Protein AF-A0A4Q3CGM7-F1 (afdb_monomer)

pLDDT: mean 85.66, std 14.84, range [46.78, 97.31]

Structure (mmCIF, N/CA/C/O backbone):
data_AF-A0A4Q3CGM7-F1
#
_entry.id   AF-A0A4Q3CGM7-F1
#
loop_
_atom_site.group_PDB
_atom_site.id
_atom_site.type_symbol
_atom_site.label_atom_id
_atom_site.label_alt_id
_atom_site.label_comp_id
_atom_site.label_asym_id
_atom_site.label_entity_id
_atom_site.label_seq_id
_atom_site.pdbx_PDB_ins_code
_atom_site.Cartn_x
_atom_site.Cartn_y
_atom_site.Cartn_z
_atom_site.occupancy
_atom_site.B_iso_or_equiv
_atom_site.auth_seq_id
_atom_site.auth_comp_id
_atom_site.auth_asym_id
_atom_site.auth_atom_id
_atom_site.pdbx_PDB_model_num
ATOM 1 N N . MET A 1 1 ? 25.885 -42.362 -25.183 1.00 56.56 1 MET A N 1
ATOM 2 C CA . MET A 1 1 ? 24.426 -42.076 -25.111 1.00 56.56 1 MET A CA 1
ATOM 3 C C . MET A 1 1 ? 23.858 -42.119 -23.681 1.00 56.56 1 MET A C 1
ATOM 5 O O . MET A 1 1 ? 22.724 -41.694 -23.483 1.00 56.56 1 MET A O 1
ATOM 9 N N . ASN A 1 2 ? 24.634 -42.558 -22.679 1.00 69.81 2 ASN A N 1
ATOM 10 C CA . ASN A 1 2 ? 24.172 -42.684 -21.291 1.00 69.81 2 ASN A CA 1
ATOM 11 C C . ASN A 1 2 ? 24.288 -41.381 -20.488 1.00 69.81 2 ASN A C 1
ATOM 13 O O . ASN A 1 2 ? 23.433 -41.119 -19.648 1.00 69.81 2 ASN A O 1
ATOM 17 N N . ASP A 1 3 ? 25.262 -40.523 -20.798 1.00 77.94 3 ASP A N 1
ATOM 18 C CA . ASP A 1 3 ? 25.498 -39.307 -20.007 1.00 77.94 3 ASP A CA 1
ATOM 19 C C . ASP A 1 3 ? 24.408 -38.258 -20.230 1.00 77.94 3 ASP A C 1
ATOM 21 O O . ASP A 1 3 ? 23.858 -37.731 -19.272 1.00 77.94 3 ASP A O 1
ATOM 25 N N . ARG A 1 4 ? 23.971 -38.047 -21.480 1.00 85.00 4 ARG A N 1
ATOM 26 C CA . ARG A 1 4 ? 22.856 -37.128 -21.788 1.00 85.00 4 ARG A CA 1
ATOM 27 C C . ARG A 1 4 ? 21.547 -37.542 -21.116 1.00 85.00 4 ARG A C 1
ATOM 29 O O .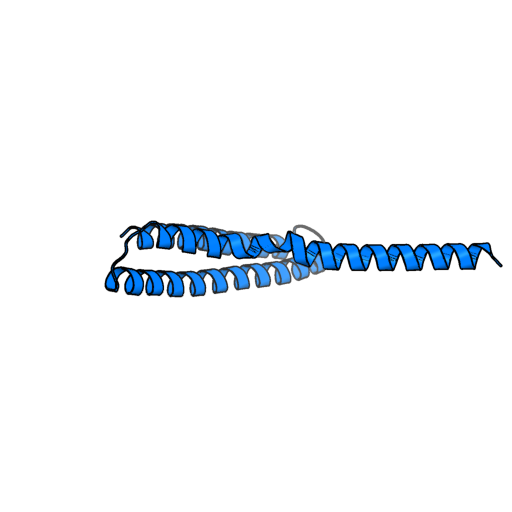 ARG A 1 4 ? 20.841 -36.684 -20.606 1.00 85.00 4 ARG A O 1
ATOM 36 N N . ARG A 1 5 ? 21.239 -38.845 -21.081 1.00 87.69 5 ARG A N 1
ATOM 37 C CA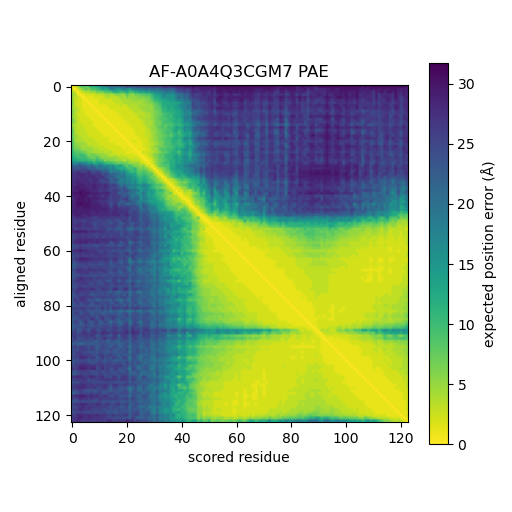 . ARG A 1 5 ? 20.049 -39.373 -20.389 1.00 87.69 5 ARG A CA 1
ATOM 38 C C . ARG A 1 5 ? 20.156 -39.207 -18.873 1.00 87.69 5 ARG A C 1
ATOM 40 O O . ARG A 1 5 ? 19.165 -38.860 -18.244 1.00 87.69 5 ARG A O 1
ATOM 47 N N . ARG A 1 6 ? 21.350 -39.401 -18.300 1.00 86.88 6 ARG A N 1
ATOM 48 C CA . ARG A 1 6 ? 21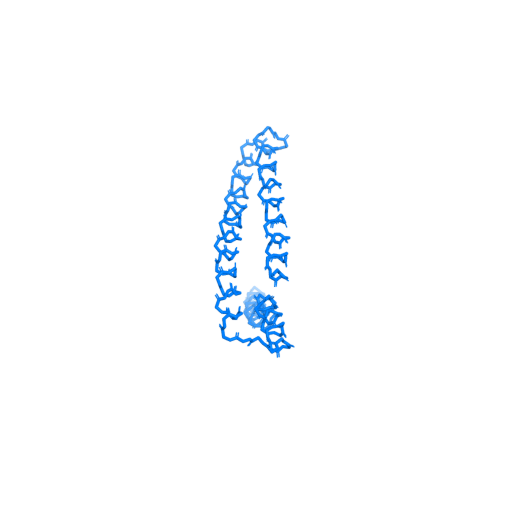.617 -39.161 -16.873 1.00 86.88 6 ARG A CA 1
ATOM 49 C C . ARG A 1 6 ? 21.462 -37.688 -16.505 1.00 86.88 6 ARG A C 1
ATOM 51 O O . ARG A 1 6 ? 20.763 -37.395 -15.545 1.00 86.88 6 ARG A O 1
ATOM 58 N N . TYR A 1 7 ? 22.030 -36.770 -17.287 1.00 92.56 7 TYR A N 1
ATOM 59 C CA . TYR A 1 7 ? 21.863 -35.332 -17.051 1.00 92.56 7 TYR A CA 1
ATOM 60 C C . TYR A 1 7 ? 20.400 -34.892 -17.169 1.00 92.56 7 TYR A C 1
ATOM 62 O O . TYR A 1 7 ? 19.935 -34.121 -16.336 1.00 92.56 7 TYR A O 1
ATOM 70 N N . LEU A 1 8 ? 19.651 -35.432 -18.138 1.00 93.31 8 LEU A N 1
ATOM 71 C CA . LEU A 1 8 ? 18.210 -35.181 -18.269 1.00 93.31 8 LEU A CA 1
ATOM 72 C C . LEU A 1 8 ? 17.421 -35.681 -17.053 1.00 93.31 8 LEU A C 1
ATOM 74 O O . LEU A 1 8 ? 16.578 -34.959 -16.533 1.00 93.31 8 LEU A O 1
ATOM 78 N N . LEU A 1 9 ? 17.723 -36.887 -16.568 1.00 92.94 9 LEU A N 1
ATOM 79 C CA . LEU A 1 9 ? 17.106 -37.445 -15.362 1.00 92.94 9 LEU A CA 1
ATOM 80 C C . LEU A 1 9 ? 17.387 -36.588 -14.125 1.00 92.94 9 LEU A C 1
ATOM 82 O O . LEU A 1 9 ? 16.464 -36.276 -13.379 1.00 92.94 9 LEU A O 1
ATOM 86 N N . ILE A 1 10 ? 18.637 -36.166 -13.935 1.00 93.25 10 ILE A N 1
ATOM 87 C CA . ILE A 1 10 ? 19.025 -35.295 -12.818 1.00 93.25 10 ILE A CA 1
ATOM 88 C C . ILE A 1 10 ? 18.288 -33.953 -12.907 1.00 93.25 10 ILE A C 1
ATOM 90 O O . ILE A 1 10 ? 17.750 -33.492 -11.904 1.00 93.25 10 ILE A O 1
ATOM 94 N N . ALA A 1 11 ? 18.209 -33.355 -14.099 1.00 93.25 11 ALA A N 1
ATOM 95 C CA . ALA A 1 11 ? 17.508 -32.091 -14.308 1.00 93.25 11 ALA A CA 1
ATOM 96 C C . ALA A 1 11 ? 16.009 -32.197 -13.983 1.00 93.25 11 ALA A C 1
ATOM 98 O O . ALA A 1 11 ? 15.466 -31.328 -13.305 1.00 93.25 11 ALA A O 1
ATOM 99 N N . VAL A 1 12 ? 15.351 -33.283 -14.406 1.00 95.69 12 VAL A N 1
ATOM 100 C CA . VAL A 1 12 ? 13.933 -33.529 -14.099 1.00 95.69 12 VAL A CA 1
ATOM 101 C C . VAL A 1 12 ? 13.716 -33.717 -12.598 1.00 95.69 12 VAL A C 1
ATOM 103 O O . VAL A 1 12 ? 12.802 -33.120 -12.036 1.00 95.69 12 VAL A O 1
ATOM 106 N N . ILE A 1 13 ? 14.567 -34.499 -11.930 1.00 95.56 13 ILE A N 1
ATOM 107 C CA . ILE A 1 13 ? 14.461 -34.725 -10.482 1.00 95.56 13 ILE A CA 1
ATOM 108 C C . ILE A 1 13 ? 14.659 -33.414 -9.713 1.00 95.56 13 ILE A C 1
ATOM 110 O O . ILE A 1 13 ? 13.865 -33.102 -8.829 1.00 95.56 13 ILE A O 1
ATOM 114 N N . ALA A 1 14 ? 15.672 -32.623 -10.072 1.00 94.81 14 ALA A N 1
ATOM 115 C CA . ALA A 1 14 ? 15.935 -31.333 -9.440 1.00 94.81 14 ALA A CA 1
ATOM 116 C C . ALA A 1 14 ? 14.771 -30.348 -9.638 1.00 94.81 14 ALA A C 1
ATOM 118 O O . ALA A 1 14 ? 14.370 -29.671 -8.694 1.00 94.81 14 ALA A O 1
ATOM 119 N N . PHE A 1 15 ? 14.188 -30.307 -10.840 1.00 94.94 15 PHE A N 1
ATOM 120 C CA . PHE A 1 15 ? 13.033 -29.462 -11.138 1.00 94.94 15 PHE A CA 1
ATOM 121 C C . PHE A 1 15 ? 11.802 -29.854 -10.312 1.00 94.94 15 PHE A C 1
ATOM 123 O O . PHE A 1 15 ? 11.153 -28.993 -9.721 1.00 94.94 15 PHE A O 1
ATOM 130 N N . LEU A 1 16 ? 11.505 -31.153 -10.219 1.00 96.06 16 LEU A N 1
ATOM 131 C CA . LEU A 1 16 ? 10.391 -31.648 -9.410 1.00 96.06 16 LEU A CA 1
ATOM 132 C C . LEU A 1 16 ? 10.611 -31.382 -7.917 1.00 96.06 16 LEU A C 1
ATOM 134 O O . LEU A 1 16 ? 9.685 -30.946 -7.237 1.00 96.06 16 LEU A O 1
ATOM 138 N N . ALA A 1 17 ? 11.833 -31.574 -7.415 1.00 94.75 17 ALA A N 1
ATOM 139 C CA . ALA A 1 17 ? 12.181 -31.257 -6.033 1.00 94.75 17 ALA A CA 1
ATOM 140 C C . ALA A 1 17 ? 12.004 -29.761 -5.727 1.00 94.75 17 ALA A C 1
ATOM 142 O O . ALA A 1 17 ? 11.440 -29.410 -4.691 1.00 94.75 17 ALA A O 1
ATOM 143 N N . ALA A 1 18 ? 12.414 -28.880 -6.646 1.00 93.25 18 ALA A N 1
ATOM 144 C CA . ALA A 1 18 ? 12.206 -27.441 -6.515 1.00 93.25 18 ALA A CA 1
ATOM 145 C C . ALA A 1 18 ? 10.713 -27.075 -6.517 1.00 93.25 18 ALA A C 1
ATOM 147 O O . ALA A 1 18 ? 10.281 -26.279 -5.686 1.00 93.25 18 ALA A O 1
ATOM 148 N N . LEU A 1 19 ? 9.908 -27.685 -7.394 1.00 95.12 19 LEU A N 1
ATOM 149 C CA . LEU A 1 19 ? 8.467 -27.430 -7.465 1.00 95.12 19 LEU A CA 1
ATOM 150 C C . LEU A 1 19 ? 7.756 -27.836 -6.167 1.00 95.12 19 LEU A C 1
ATOM 152 O O . LEU A 1 19 ? 6.968 -27.063 -5.624 1.00 95.12 19 LEU A O 1
ATOM 156 N N . VAL A 1 20 ? 8.079 -29.020 -5.639 1.00 93.81 20 VAL A N 1
ATOM 157 C CA . VAL A 1 20 ? 7.562 -29.491 -4.346 1.00 93.81 20 VAL A CA 1
ATOM 158 C C . VAL A 1 20 ? 8.021 -28.568 -3.218 1.00 93.81 20 VAL A C 1
ATOM 160 O O . VAL A 1 20 ? 7.199 -28.160 -2.403 1.00 93.81 20 VAL A O 1
ATOM 163 N N . GLY A 1 21 ? 9.297 -28.173 -3.205 1.00 91.81 21 GLY A N 1
ATOM 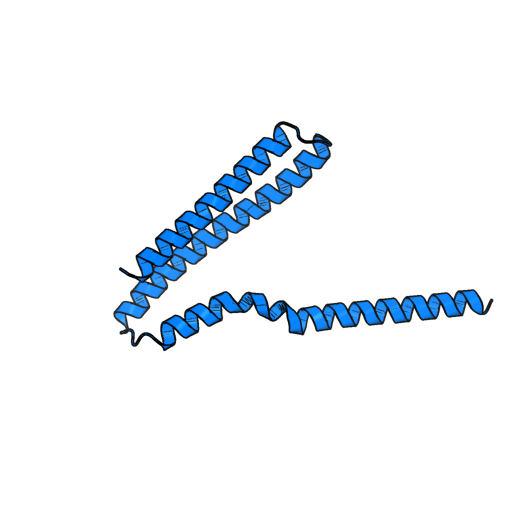164 C CA . GLY A 1 21 ? 9.837 -27.234 -2.223 1.00 91.81 21 GLY A CA 1
ATOM 165 C C . GLY A 1 21 ? 9.118 -25.883 -2.229 1.00 91.81 21 GLY A C 1
ATOM 166 O O . GLY A 1 21 ? 8.804 -25.360 -1.166 1.00 91.81 21 GLY A O 1
ATOM 167 N N . VAL A 1 22 ? 8.779 -25.344 -3.405 1.00 88.88 22 VAL A N 1
ATOM 168 C CA . VAL A 1 22 ? 8.018 -24.090 -3.533 1.00 88.88 22 VAL A CA 1
ATOM 169 C C . VAL A 1 22 ? 6.569 -24.257 -3.079 1.00 88.88 22 VAL A C 1
ATOM 171 O O . VAL A 1 22 ? 6.048 -23.374 -2.401 1.00 88.88 22 VAL A O 1
ATOM 174 N N . LEU A 1 23 ? 5.908 -25.366 -3.419 1.00 87.44 23 LEU A N 1
ATOM 175 C CA . LEU A 1 23 ? 4.523 -25.617 -3.003 1.00 87.44 23 LEU A CA 1
ATOM 176 C C . LEU A 1 23 ? 4.411 -25.797 -1.485 1.00 87.44 23 LEU A C 1
ATOM 178 O O . LEU A 1 23 ? 3.560 -25.168 -0.859 1.00 87.44 23 LEU A O 1
ATOM 182 N N . VAL A 1 24 ? 5.299 -26.596 -0.890 1.00 87.19 24 VAL A N 1
ATOM 183 C CA . VAL A 1 24 ? 5.377 -26.796 0.566 1.00 87.19 24 VAL A CA 1
ATOM 184 C C . VAL A 1 24 ? 5.804 -25.504 1.258 1.00 87.19 24 VAL A C 1
ATOM 186 O O . VAL A 1 24 ? 5.178 -25.093 2.230 1.00 87.19 24 VAL A O 1
ATOM 189 N N . GLY A 1 25 ? 6.817 -24.820 0.726 1.00 80.69 25 GLY A N 1
ATOM 190 C CA . GLY A 1 25 ? 7.284 -23.541 1.246 1.00 80.69 25 GLY A CA 1
ATOM 191 C C . GLY A 1 25 ? 6.181 -22.490 1.237 1.00 80.69 25 GLY A C 1
ATOM 192 O O . GLY A 1 25 ? 5.983 -21.805 2.230 1.00 80.69 25 GLY A O 1
ATOM 193 N N . ARG A 1 26 ? 5.377 -22.415 0.172 1.00 78.00 26 ARG A N 1
ATOM 194 C CA . ARG A 1 26 ? 4.188 -21.561 0.170 1.00 78.00 26 ARG A CA 1
ATOM 195 C C . ARG A 1 26 ? 3.171 -22.021 1.206 1.00 78.00 26 ARG A C 1
ATOM 197 O O . ARG A 1 26 ? 2.784 -21.203 2.024 1.00 78.00 26 ARG A O 1
ATOM 204 N N . ALA A 1 27 ? 2.772 -23.288 1.234 1.00 76.25 27 ALA A N 1
ATOM 205 C CA . ALA A 1 27 ? 1.750 -23.754 2.173 1.00 76.25 27 ALA A CA 1
ATOM 206 C C . ALA A 1 27 ? 2.113 -23.511 3.653 1.00 76.25 27 ALA A C 1
ATOM 208 O O . ALA A 1 27 ? 1.228 -23.195 4.441 1.00 76.25 27 ALA A O 1
ATOM 209 N N . TYR A 1 28 ? 3.396 -23.621 4.018 1.00 72.06 28 TYR A N 1
ATOM 210 C CA . TYR A 1 28 ? 3.848 -23.485 5.406 1.00 72.06 28 TYR A CA 1
ATOM 211 C C . TYR A 1 28 ? 4.395 -22.098 5.771 1.00 72.06 28 TYR A C 1
ATOM 213 O O . TYR A 1 28 ? 4.206 -21.678 6.906 1.00 72.06 28 TYR A O 1
ATOM 221 N N . LEU A 1 29 ? 5.052 -21.373 4.855 1.00 60.47 29 LEU A N 1
ATOM 222 C CA . LEU A 1 29 ? 5.619 -20.047 5.149 1.00 60.47 29 LEU A CA 1
ATOM 223 C C . LEU A 1 29 ? 4.708 -18.878 4.751 1.00 60.47 29 LEU A C 1
ATOM 225 O O . LEU A 1 29 ? 4.913 -17.776 5.241 1.00 60.47 29 LEU A O 1
ATOM 229 N N . SER A 1 30 ? 3.681 -19.070 3.913 1.00 52.25 30 SER A N 1
ATOM 230 C CA . SER A 1 30 ? 2.751 -17.969 3.577 1.00 52.25 30 SER A CA 1
ATOM 231 C C . SER A 1 30 ? 1.679 -17.691 4.642 1.00 52.25 30 SER A C 1
ATOM 233 O O . SER A 1 30 ? 0.787 -16.876 4.417 1.00 52.25 30 SER A O 1
ATOM 235 N N . HIS A 1 31 ? 1.801 -18.296 5.830 1.00 49.53 31 HIS A N 1
ATOM 236 C CA . HIS A 1 31 ? 0.959 -17.995 6.992 1.00 49.53 31 HIS A CA 1
ATOM 237 C C . HIS A 1 31 ? 1.199 -16.586 7.578 1.00 49.53 31 HIS A C 1
ATOM 239 O O . HIS A 1 31 ? 0.499 -16.166 8.488 1.00 49.53 31 HIS A O 1
ATOM 245 N N . GLU A 1 32 ? 2.151 -15.812 7.050 1.00 51.09 32 GLU A N 1
ATOM 246 C CA . GLU A 1 32 ? 2.393 -14.431 7.496 1.00 51.09 32 GLU A CA 1
ATOM 247 C C . GLU A 1 32 ? 1.297 -13.436 7.062 1.00 51.09 32 GLU A C 1
ATOM 249 O O . GLU A 1 32 ? 1.204 -12.348 7.624 1.00 51.09 32 GLU A O 1
ATOM 254 N N . MET A 1 33 ? 0.409 -13.794 6.122 1.00 46.78 33 MET A N 1
ATOM 255 C CA . MET A 1 33 ? -0.699 -12.913 5.707 1.00 46.78 33 MET A CA 1
ATOM 256 C C . MET A 1 33 ? -1.905 -12.917 6.667 1.00 46.78 33 MET A C 1
ATOM 258 O O . MET A 1 33 ? -2.826 -12.125 6.476 1.00 46.78 33 MET A O 1
ATOM 262 N N . THR A 1 34 ? -1.920 -13.769 7.699 1.00 50.56 34 THR A N 1
ATOM 263 C CA . THR A 1 34 ? -2.972 -13.802 8.737 1.00 50.56 34 THR A CA 1
ATOM 264 C C . THR A 1 34 ? -2.597 -13.074 10.027 1.00 50.56 34 THR A C 1
ATOM 266 O O . THR A 1 34 ? -3.471 -12.863 10.863 1.00 50.56 34 THR A O 1
ATOM 269 N N . ALA A 1 35 ? -1.350 -12.615 10.177 1.00 52.31 35 ALA A N 1
ATOM 270 C CA . ALA A 1 35 ? -0.895 -11.936 11.393 1.00 52.31 35 ALA A CA 1
ATOM 271 C C . ALA A 1 35 ? -1.675 -10.637 11.695 1.00 52.31 35 ALA A C 1
ATOM 273 O O . ALA A 1 35 ? -1.877 -10.293 12.856 1.00 52.31 35 ALA A O 1
ATOM 274 N N . GLU A 1 36 ? -2.175 -9.938 10.668 1.00 50.62 36 GLU A N 1
ATOM 275 C CA . GLU A 1 36 ? -3.029 -8.750 10.842 1.00 50.62 36 GLU A CA 1
ATOM 276 C C . GLU A 1 36 ? -4.407 -9.113 11.429 1.00 50.62 36 GLU A C 1
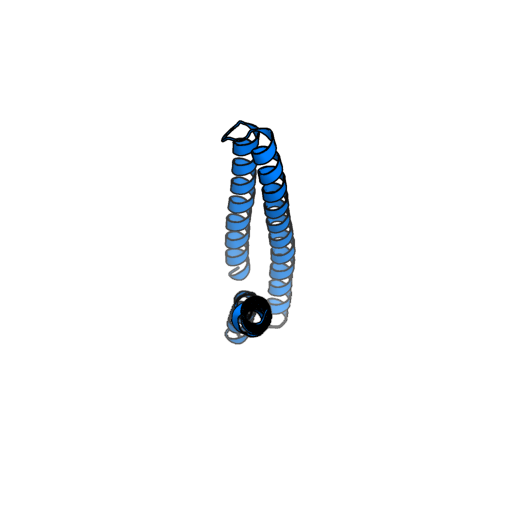ATOM 278 O O . GLU A 1 36 ? -4.919 -8.407 12.295 1.00 50.62 36 GLU A O 1
ATOM 283 N N . ALA A 1 37 ? -4.982 -10.249 11.016 1.00 56.50 37 ALA A N 1
ATOM 284 C CA . ALA A 1 37 ? -6.255 -10.743 11.542 1.00 56.50 37 ALA A CA 1
ATOM 285 C C . ALA A 1 37 ? -6.110 -11.308 12.966 1.00 56.50 37 ALA A C 1
ATOM 287 O O . ALA A 1 37 ? -7.002 -11.141 13.794 1.00 56.50 37 ALA A O 1
ATOM 288 N N . GLU A 1 38 ? -4.976 -11.945 13.263 1.00 53.97 38 GLU A N 1
ATOM 289 C CA . GLU A 1 38 ? -4.694 -12.546 14.570 1.00 53.97 38 GLU A CA 1
ATOM 290 C C . GLU A 1 38 ? -4.377 -11.484 15.638 1.00 53.97 38 GLU A C 1
ATOM 292 O O . GLU A 1 38 ? -4.826 -11.609 16.776 1.00 53.97 38 GLU A O 1
ATOM 297 N N . LEU A 1 39 ? -3.707 -10.383 15.265 1.00 54.38 39 LEU A N 1
ATOM 298 C CA . LEU A 1 39 ? -3.501 -9.233 16.153 1.00 54.38 39 LEU A CA 1
ATOM 299 C C . LEU A 1 39 ? -4.821 -8.507 16.474 1.00 54.38 39 LEU A C 1
ATOM 301 O O . LEU A 1 39 ? -5.032 -8.133 17.626 1.00 54.38 39 LEU A O 1
ATOM 305 N N . HIS A 1 40 ? -5.724 -8.346 15.497 1.00 54.84 40 HIS A N 1
ATOM 306 C CA . HIS A 1 40 ? -7.060 -7.780 15.741 1.00 54.84 40 HIS A CA 1
ATOM 307 C C . HIS A 1 40 ? -7.913 -8.689 16.630 1.00 54.84 40 HIS A C 1
ATOM 309 O O . HIS A 1 40 ? -8.554 -8.201 17.557 1.00 54.84 40 HIS A O 1
ATOM 315 N N . ALA A 1 41 ? -7.888 -10.006 16.407 1.00 60.00 41 ALA A N 1
ATOM 316 C CA . ALA A 1 41 ? -8.605 -10.954 17.255 1.00 60.00 41 ALA A CA 1
ATOM 317 C C . ALA A 1 41 ? -8.080 -10.939 18.702 1.00 60.00 41 ALA A C 1
ATOM 319 O O . ALA A 1 41 ? -8.877 -10.888 19.632 1.00 60.00 41 ALA A O 1
ATOM 320 N N . LEU A 1 42 ? -6.757 -10.895 18.902 1.00 58.00 42 LEU A N 1
ATOM 321 C CA . LEU A 1 42 ? -6.143 -10.790 20.232 1.00 58.00 42 LEU A CA 1
ATOM 322 C C . LEU A 1 42 ? -6.428 -9.456 20.935 1.00 58.00 42 LEU A C 1
ATOM 324 O O . LEU A 1 42 ? -6.573 -9.441 22.156 1.00 58.00 42 LEU A O 1
ATOM 328 N N . LEU A 1 43 ? -6.504 -8.344 20.195 1.00 60.25 43 LEU A N 1
ATOM 329 C CA . LEU A 1 43 ? -6.890 -7.041 20.750 1.00 60.25 43 LEU A CA 1
ATOM 330 C C . LEU A 1 43 ? -8.360 -7.023 21.185 1.00 60.25 43 LEU A C 1
ATOM 332 O O . LEU A 1 43 ? -8.671 -6.461 22.232 1.00 60.25 43 LEU A O 1
ATOM 336 N N . HIS A 1 44 ? -9.245 -7.661 20.418 1.00 56.28 44 HIS A N 1
ATOM 337 C CA . HIS A 1 44 ? -10.662 -7.778 20.758 1.00 56.28 44 HIS A CA 1
ATOM 338 C C . HIS A 1 44 ? -10.928 -8.750 21.913 1.00 56.28 44 HIS A C 1
ATOM 340 O O . HIS A 1 44 ? -11.771 -8.459 22.749 1.00 56.28 44 HIS A O 1
ATOM 346 N N . ASP A 1 45 ? -10.200 -9.865 22.001 1.00 57.16 45 ASP A N 1
ATOM 347 C CA . ASP A 1 45 ? -10.385 -10.872 23.060 1.00 57.16 45 ASP A CA 1
ATOM 348 C C . ASP A 1 45 ? -9.880 -10.382 24.435 1.00 57.16 45 ASP A C 1
ATOM 350 O O . ASP A 1 45 ? -10.350 -10.822 25.480 1.00 57.16 45 ASP A O 1
ATOM 354 N N . GLN A 1 46 ? -8.940 -9.428 24.451 1.00 57.00 46 GLN A N 1
ATOM 355 C CA . GLN A 1 46 ? -8.422 -8.815 25.684 1.00 57.00 46 GLN A CA 1
ATOM 356 C C . GLN A 1 46 ? -9.214 -7.587 26.154 1.00 57.00 46 GLN A C 1
ATOM 358 O O . GLN A 1 46 ? -9.004 -7.119 27.276 1.00 57.00 46 GLN A O 1
ATOM 363 N N . LEU A 1 47 ? -10.108 -7.054 25.322 1.00 62.12 47 LEU A N 1
ATOM 364 C CA . LEU A 1 47 ? -10.995 -5.956 25.682 1.00 62.12 47 LEU A CA 1
ATOM 365 C C . LEU A 1 47 ? -12.394 -6.540 25.904 1.00 62.12 47 LEU A C 1
ATOM 367 O O . LEU A 1 47 ? -13.054 -6.948 24.955 1.00 62.12 47 LEU A O 1
ATOM 371 N N . GLU A 1 48 ? -12.868 -6.571 27.153 1.00 65.44 48 GLU A N 1
ATOM 372 C CA . GLU A 1 48 ? -14.274 -6.881 27.456 1.00 65.44 48 GLU A CA 1
ATOM 373 C C . GLU A 1 48 ? -15.169 -5.754 26.910 1.00 65.44 48 GLU A C 1
ATOM 375 O O . GLU A 1 48 ? -15.538 -4.819 27.619 1.00 65.44 48 GLU A O 1
ATOM 380 N N . LEU A 1 49 ? -15.451 -5.807 25.611 1.00 76.44 49 LEU A N 1
ATOM 381 C CA . LEU A 1 49 ? -16.260 -4.829 24.899 1.00 76.44 49 LEU A CA 1
ATOM 382 C C . LEU A 1 49 ? -17.734 -5.231 24.984 1.00 76.44 49 LEU A C 1
ATOM 384 O O . LEU A 1 49 ? -18.099 -6.384 24.745 1.00 76.44 49 LEU A O 1
ATOM 388 N N . ASP A 1 50 ? -18.604 -4.267 25.265 1.00 82.12 50 ASP A N 1
ATOM 389 C CA . ASP A 1 50 ? -20.045 -4.480 25.170 1.00 82.12 50 ASP A CA 1
ATOM 390 C C . ASP A 1 50 ? -20.505 -4.601 23.697 1.00 82.12 50 ASP A C 1
ATOM 392 O O . ASP A 1 50 ? -19.740 -4.406 22.744 1.00 82.12 50 ASP A O 1
ATOM 396 N N . ALA A 1 51 ? -21.768 -4.980 23.484 1.00 84.69 51 ALA A N 1
ATOM 397 C CA . ALA A 1 51 ? -22.308 -5.189 22.138 1.00 84.69 51 ALA A CA 1
ATOM 398 C C . ALA A 1 51 ? 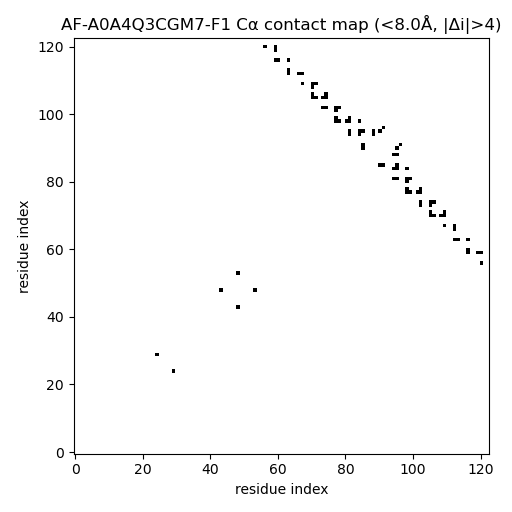-22.345 -3.897 21.294 1.00 84.69 51 ALA A C 1
ATOM 400 O O . ALA A 1 51 ? -22.168 -3.950 20.074 1.00 84.69 51 ALA A O 1
ATOM 401 N N . ASP A 1 52 ? -22.535 -2.738 21.930 1.00 85.69 52 ASP A N 1
ATOM 402 C CA . ASP A 1 52 ? -22.591 -1.447 21.244 1.00 85.69 52 ASP A CA 1
ATOM 403 C C . ASP A 1 52 ? -21.186 -0.989 20.825 1.00 85.69 52 ASP A C 1
ATOM 405 O O . ASP A 1 52 ? -21.003 -0.442 19.732 1.00 85.69 52 ASP A O 1
ATOM 409 N N . GLN A 1 53 ? -20.174 -1.252 21.655 1.00 84.56 53 GLN A N 1
ATOM 410 C CA . GLN A 1 53 ? -18.763 -1.026 21.350 1.00 84.56 53 GLN A CA 1
ATOM 411 C C . GLN A 1 53 ? -18.301 -1.900 20.180 1.00 84.56 53 GLN A C 1
ATOM 413 O O . GLN A 1 53 ? -17.680 -1.383 19.249 1.00 84.56 53 GLN A O 1
ATOM 418 N N . HIS A 1 54 ? -18.676 -3.183 20.159 1.00 86.44 54 HIS A N 1
ATOM 419 C CA . HIS A 1 54 ? -18.401 -4.071 19.026 1.00 86.44 54 HIS A CA 1
ATOM 420 C C . HIS A 1 54 ? -18.996 -3.543 17.718 1.00 86.44 54 HIS A C 1
ATOM 422 O O . HIS A 1 54 ? -18.292 -3.445 16.714 1.00 86.44 54 HIS A O 1
ATOM 428 N N . ALA A 1 55 ? -20.273 -3.145 17.725 1.00 88.44 55 ALA A N 1
ATOM 429 C CA . ALA A 1 55 ? -20.940 -2.639 16.526 1.00 88.44 55 ALA A CA 1
ATOM 430 C C . ALA A 1 55 ? -20.281 -1.357 15.979 1.00 88.44 55 ALA A C 1
ATOM 432 O O . ALA A 1 55 ? -20.198 -1.166 14.761 1.00 88.44 55 ALA A O 1
ATOM 433 N N . ARG A 1 56 ? -19.792 -0.481 16.869 1.00 88.88 56 ARG A N 1
ATOM 434 C CA . ARG A 1 56 ? -19.046 0.732 16.495 1.00 88.88 56 ARG A CA 1
ATOM 435 C C . ARG A 1 56 ? -17.687 0.400 15.897 1.00 88.88 56 ARG A C 1
ATOM 437 O O . ARG A 1 56 ? -17.360 0.928 14.833 1.00 88.88 56 ARG A O 1
ATOM 444 N N . ILE A 1 57 ? -16.932 -0.482 16.548 1.00 89.81 57 ILE A N 1
ATOM 445 C CA . ILE A 1 57 ? -15.617 -0.904 16.067 1.00 89.81 57 ILE A CA 1
ATOM 446 C C . ILE A 1 57 ? -15.747 -1.576 14.703 1.00 89.81 57 ILE A C 1
ATOM 448 O O . ILE A 1 57 ? -15.075 -1.162 13.768 1.00 89.81 57 ILE A O 1
ATOM 452 N N . GLU A 1 58 ? -16.687 -2.504 14.517 1.00 90.69 58 GLU A N 1
ATOM 453 C CA . GLU A 1 58 ? -16.907 -3.128 13.208 1.00 90.69 58 GLU A CA 1
ATOM 454 C C . GLU A 1 58 ? -17.173 -2.111 12.090 1.00 90.69 58 GLU A C 1
ATOM 456 O O . GLU A 1 58 ? -16.786 -2.318 10.938 1.00 90.69 58 GLU A O 1
ATOM 461 N N . LEU A 1 59 ? -17.875 -1.016 12.391 1.00 93.62 59 LEU A N 1
ATOM 462 C CA . LEU A 1 59 ? -18.115 0.035 11.410 1.00 93.62 59 LEU A CA 1
ATOM 463 C C . LEU A 1 59 ? -16.816 0.772 11.059 1.00 93.62 59 LEU A C 1
ATOM 465 O O . LEU A 1 59 ? -16.553 0.979 9.872 1.00 93.62 59 LEU A O 1
ATOM 469 N N . ILE A 1 60 ? -15.995 1.107 12.058 1.00 93.06 60 ILE A N 1
ATOM 470 C CA . ILE A 1 60 ? -14.661 1.698 11.867 1.00 93.06 60 ILE A CA 1
ATOM 471 C C . ILE A 1 60 ? -13.774 0.764 11.027 1.00 93.06 60 ILE A C 1
ATOM 473 O O . ILE A 1 60 ? -13.186 1.206 10.038 1.00 93.06 60 ILE A O 1
ATOM 477 N N . GLU A 1 61 ? -13.750 -0.529 11.352 1.00 92.75 61 GLU A N 1
ATOM 478 C CA . GLU A 1 61 ? -12.985 -1.562 10.644 1.00 92.75 61 GLU A CA 1
ATOM 479 C C . GLU A 1 61 ? -13.403 -1.693 9.180 1.00 92.75 61 GLU A C 1
ATOM 481 O O . GLU A 1 61 ? -12.571 -1.647 8.273 1.00 92.75 61 GLU A O 1
ATOM 486 N N . ARG A 1 62 ? -14.713 -1.800 8.912 1.00 94.88 62 ARG A N 1
ATOM 487 C CA . ARG A 1 62 ? -15.229 -1.897 7.537 1.00 94.88 62 ARG A CA 1
ATOM 488 C C . ARG A 1 62 ? -14.840 -0.677 6.709 1.00 94.88 62 ARG A C 1
ATOM 490 O O . ARG A 1 62 ? -14.451 -0.822 5.548 1.00 94.88 62 ARG A O 1
ATOM 497 N N . HIS A 1 63 ? -14.935 0.519 7.288 1.00 94.12 63 HIS A N 1
ATOM 498 C CA . HIS A 1 63 ? -14.526 1.745 6.608 1.00 94.12 63 HIS A CA 1
ATOM 499 C C . HIS A 1 63 ? -13.025 1.756 6.309 1.00 94.12 63 HIS A C 1
ATOM 501 O O . HIS A 1 63 ? -12.642 2.028 5.167 1.00 94.12 63 HIS A O 1
ATOM 507 N N . PHE A 1 64 ? -12.188 1.412 7.288 1.00 95.56 64 PHE A N 1
ATOM 508 C CA .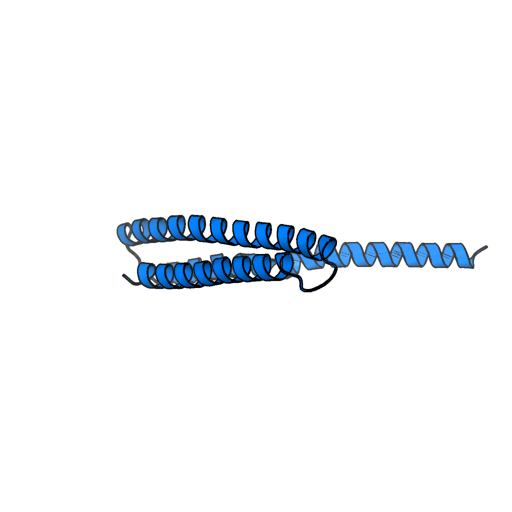 PHE A 1 64 ? -10.742 1.349 7.105 1.00 95.56 64 PHE A CA 1
ATOM 509 C C . PHE A 1 64 ? -10.344 0.311 6.048 1.00 95.56 64 PHE A C 1
ATOM 511 O O . PHE A 1 64 ? -9.598 0.635 5.123 1.00 95.56 64 PHE A O 1
ATOM 518 N N . ALA A 1 65 ? -10.917 -0.894 6.097 1.00 95.50 65 ALA A N 1
ATOM 519 C CA . ALA A 1 65 ? -10.646 -1.960 5.137 1.00 95.50 65 ALA A CA 1
ATOM 520 C C . ALA A 1 65 ? -10.940 -1.532 3.689 1.00 95.50 65 ALA A C 1
ATOM 522 O O . ALA A 1 65 ? -10.128 -1.764 2.791 1.00 95.50 65 ALA A O 1
ATOM 523 N N . LEU A 1 66 ? -12.065 -0.844 3.452 1.00 96.31 66 LEU A N 1
ATOM 524 C CA . LEU A 1 66 ? -12.410 -0.322 2.124 1.00 96.31 66 LEU A CA 1
ATOM 525 C C . LEU A 1 66 ? -11.391 0.714 1.625 1.00 96.31 66 LEU A C 1
ATOM 527 O O . LEU A 1 66 ? -10.995 0.682 0.455 1.00 96.31 66 LEU A O 1
ATOM 531 N N . ARG A 1 67 ? -10.955 1.629 2.500 1.00 96.00 67 ARG A N 1
ATOM 532 C CA . ARG A 1 67 ? -9.980 2.684 2.174 1.00 96.00 67 ARG A CA 1
ATOM 533 C C . ARG A 1 67 ? -8.593 2.109 1.910 1.00 96.00 67 ARG A C 1
ATOM 535 O O . ARG A 1 67 ? -8.006 2.412 0.869 1.00 96.00 67 ARG A O 1
ATOM 542 N N . LYS A 1 68 ? -8.117 1.228 2.793 1.00 95.44 68 LYS A N 1
ATOM 543 C CA . LYS A 1 68 ? -6.857 0.489 2.651 1.00 95.44 68 LYS A CA 1
ATOM 544 C C . LYS A 1 68 ? -6.813 -0.250 1.318 1.00 95.44 68 LYS A C 1
ATOM 546 O O . LYS A 1 68 ? -5.923 -0.004 0.507 1.00 95.44 68 LYS A O 1
ATOM 551 N N . GLN A 1 69 ? -7.843 -1.042 1.021 1.00 97.00 69 GLN A N 1
ATOM 552 C CA . GLN A 1 69 ? -7.906 -1.818 -0.215 1.00 97.00 69 GLN A CA 1
ATOM 553 C C . GLN A 1 69 ? -7.932 -0.930 -1.473 1.00 97.00 69 GLN A C 1
ATOM 555 O O . GLN A 1 69 ? -7.400 -1.299 -2.521 1.00 97.00 69 GLN A O 1
ATOM 560 N N . ALA A 1 70 ? -8.572 0.242 -1.424 1.00 96.62 70 ALA A N 1
ATOM 561 C CA . ALA A 1 70 ? -8.554 1.187 -2.540 1.00 96.62 70 ALA A CA 1
ATOM 562 C C . ALA A 1 70 ? -7.150 1.771 -2.781 1.00 96.62 70 ALA A C 1
ATOM 564 O O . ALA A 1 70 ? -6.710 1.850 -3.930 1.00 96.62 70 ALA A O 1
ATOM 565 N N . LEU A 1 71 ? -6.440 2.143 -1.713 1.00 96.56 71 LEU A N 1
ATOM 566 C CA . LEU A 1 71 ? -5.084 2.695 -1.788 1.00 96.56 71 LEU A CA 1
ATOM 567 C C . LEU A 1 71 ? -4.059 1.654 -2.243 1.00 96.56 71 LEU A C 1
ATOM 569 O O . LEU A 1 71 ? -3.252 1.947 -3.121 1.00 96.56 71 LEU A O 1
ATOM 573 N N . GLU A 1 72 ? -4.138 0.426 -1.734 1.00 96.19 72 GLU A N 1
ATOM 574 C CA . GLU A 1 72 ? -3.280 -0.681 -2.169 1.00 96.19 72 GLU A CA 1
ATOM 575 C C . GLU A 1 72 ? -3.458 -0.976 -3.662 1.00 96.19 72 GLU A C 1
ATOM 577 O O . GLU A 1 72 ? -2.479 -1.086 -4.402 1.00 96.19 72 GLU A O 1
ATOM 582 N N . ARG A 1 73 ? -4.705 -1.019 -4.155 1.00 96.56 73 ARG A N 1
ATOM 583 C CA . ARG A 1 73 ? -4.963 -1.168 -5.598 1.00 96.56 73 ARG A CA 1
ATOM 584 C C . ARG A 1 73 ? -4.387 -0.012 -6.414 1.00 96.56 73 ARG A C 1
ATOM 586 O O . ARG A 1 73 ? -3.876 -0.252 -7.506 1.00 96.56 73 ARG A O 1
ATOM 593 N N . ALA A 1 74 ? -4.460 1.220 -5.909 1.00 94.69 74 ALA A N 1
ATOM 594 C CA . ALA A 1 74 ? -3.854 2.370 -6.575 1.00 94.69 74 ALA A CA 1
ATOM 595 C C . ALA A 1 74 ? -2.327 2.214 -6.674 1.00 94.69 74 ALA A C 1
ATOM 597 O O . ALA A 1 74 ? -1.778 2.387 -7.758 1.00 94.69 74 ALA A O 1
ATOM 598 N N . MET A 1 75 ? -1.664 1.779 -5.597 1.00 94.44 75 MET A N 1
ATOM 599 C CA . MET A 1 75 ? -0.224 1.491 -5.598 1.00 94.44 75 MET A CA 1
ATOM 600 C C . MET A 1 75 ? 0.141 0.371 -6.582 1.00 94.44 75 MET A C 1
ATOM 602 O O . MET A 1 75 ? 1.119 0.484 -7.318 1.00 94.44 75 MET A O 1
ATOM 606 N N . HIS A 1 76 ? -0.661 -0.695 -6.658 1.00 95.44 76 HIS A N 1
ATOM 607 C CA . HIS A 1 76 ? -0.461 -1.753 -7.652 1.00 95.44 76 HIS A CA 1
ATOM 608 C C . HIS A 1 76 ? -0.599 -1.240 -9.091 1.00 95.44 76 HIS A C 1
ATOM 610 O O . HIS A 1 76 ? 0.201 -1.607 -9.953 1.00 95.44 76 HIS A O 1
ATOM 616 N N . ALA A 1 77 ? -1.581 -0.377 -9.355 1.00 95.44 77 ALA A N 1
ATOM 617 C CA . ALA A 1 77 ? -1.746 0.249 -10.662 1.00 95.44 77 ALA A CA 1
ATOM 618 C C . ALA A 1 77 ? -0.578 1.192 -10.998 1.00 95.44 77 ALA A C 1
ATOM 620 O O . ALA A 1 77 ? -0.123 1.213 -12.140 1.00 95.44 77 ALA A O 1
ATOM 621 N N . ASP A 1 78 ? -0.062 1.937 -10.018 1.00 95.38 78 ASP A N 1
ATOM 622 C CA . ASP A 1 78 ? 1.123 2.779 -10.193 1.00 95.38 78 ASP A CA 1
ATOM 623 C C . ASP A 1 78 ? 2.374 1.939 -10.487 1.00 95.38 78 ASP A C 1
ATOM 625 O O . ASP A 1 78 ? 3.154 2.309 -11.360 1.00 95.38 78 ASP A O 1
ATOM 629 N N . ASN A 1 79 ? 2.532 0.762 -9.875 1.00 94.25 79 ASN A N 1
ATOM 630 C CA . ASN A 1 79 ? 3.628 -0.156 -10.205 1.00 94.25 79 ASN A CA 1
ATOM 631 C C . ASN A 1 79 ? 3.550 -0.669 -11.653 1.00 94.25 79 ASN A C 1
ATOM 633 O O . ASN A 1 79 ? 4.576 -0.762 -12.326 1.00 94.25 79 ASN A O 1
ATOM 637 N N . ALA A 1 80 ? 2.347 -0.970 -12.156 1.00 95.81 80 ALA A N 1
ATOM 638 C CA . ALA A 1 80 ? 2.162 -1.352 -13.557 1.00 95.81 80 ALA A CA 1
ATOM 639 C C . ALA A 1 80 ? 2.544 -0.203 -14.508 1.00 95.81 80 ALA A C 1
ATOM 641 O O . ALA A 1 80 ? 3.316 -0.403 -15.444 1.00 95.81 80 ALA A O 1
ATOM 642 N N . ARG A 1 81 ? 2.100 1.025 -14.207 1.00 95.12 81 ARG A N 1
ATOM 643 C CA . ARG A 1 81 ? 2.485 2.230 -14.963 1.00 95.12 81 ARG A CA 1
ATOM 644 C C . ARG A 1 81 ? 3.986 2.506 -14.889 1.00 95.12 81 ARG A C 1
ATOM 646 O O . ARG A 1 81 ? 4.565 2.993 -15.853 1.00 95.12 81 ARG A O 1
ATOM 653 N N . LEU A 1 82 ? 4.623 2.207 -13.758 1.00 95.81 82 LEU A N 1
ATOM 654 C CA . LEU A 1 82 ? 6.059 2.393 -13.579 1.00 95.81 82 LEU A CA 1
ATOM 655 C C . LEU A 1 82 ? 6.834 1.440 -14.489 1.00 95.81 82 LEU A C 1
ATOM 657 O O . LEU A 1 82 ? 7.782 1.866 -15.140 1.00 95.81 82 LEU A O 1
ATOM 661 N N . ALA A 1 83 ? 6.405 0.179 -14.585 1.00 95.88 83 ALA A N 1
ATOM 662 C CA . ALA A 1 83 ? 6.986 -0.778 -15.522 1.00 95.88 83 ALA A CA 1
ATOM 663 C C . ALA A 1 83 ? 6.855 -0.305 -16.982 1.00 95.88 83 ALA A C 1
ATOM 665 O O . ALA A 1 83 ? 7.833 -0.358 -17.727 1.00 95.88 83 ALA A O 1
ATOM 666 N N . GLU A 1 84 ? 5.688 0.216 -17.376 1.00 95.88 84 GLU A N 1
ATOM 667 C CA . GLU A 1 84 ? 5.480 0.811 -18.707 1.00 95.88 84 GLU A CA 1
ATOM 668 C C . GLU A 1 84 ? 6.395 2.022 -18.948 1.00 95.88 84 GLU A C 1
ATOM 670 O O . GLU A 1 84 ? 7.015 2.130 -20.005 1.00 95.88 84 GLU A O 1
ATOM 675 N N . ALA A 1 85 ? 6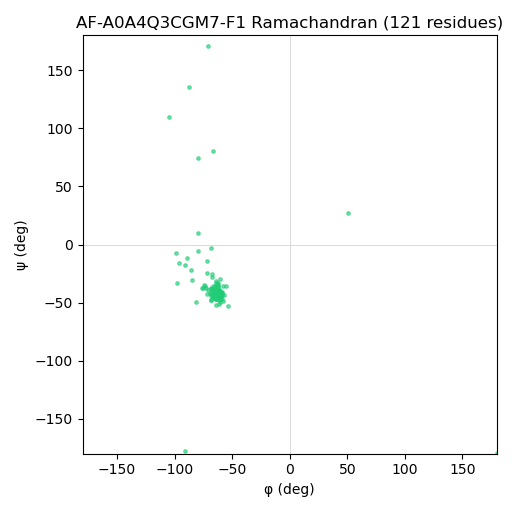.534 2.910 -17.958 1.00 96.25 85 ALA A N 1
ATOM 676 C CA . ALA A 1 85 ? 7.395 4.088 -18.045 1.00 96.25 85 ALA A CA 1
ATOM 677 C C . ALA A 1 85 ? 8.880 3.714 -18.171 1.00 96.25 85 ALA A C 1
ATOM 679 O O . ALA A 1 85 ? 9.581 4.268 -19.016 1.00 96.25 85 ALA A O 1
ATOM 680 N N . ILE A 1 86 ? 9.350 2.737 -17.389 1.00 95.19 86 ILE A N 1
ATOM 681 C CA . ILE A 1 86 ? 10.724 2.220 -17.475 1.00 95.19 86 ILE A CA 1
ATOM 6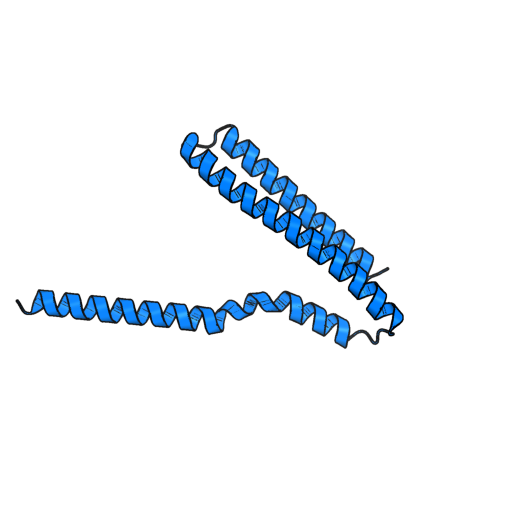82 C C . ILE A 1 86 ? 10.977 1.613 -18.859 1.00 95.19 86 ILE A C 1
ATOM 684 O O . ILE A 1 86 ? 12.029 1.859 -19.449 1.00 95.19 86 ILE A O 1
ATOM 688 N N . ALA A 1 87 ? 10.013 0.858 -19.393 1.00 95.62 87 ALA A N 1
ATOM 689 C CA . ALA A 1 87 ? 10.112 0.269 -20.724 1.00 95.62 87 ALA A CA 1
ATOM 690 C C . ALA A 1 87 ? 10.099 1.316 -21.850 1.00 95.62 87 ALA A C 1
ATOM 692 O O . ALA A 1 87 ? 10.661 1.068 -22.911 1.00 95.62 87 ALA A O 1
ATOM 693 N N . ALA A 1 88 ? 9.473 2.477 -21.649 1.00 95.31 88 ALA A N 1
ATOM 694 C CA . ALA A 1 88 ? 9.477 3.559 -22.629 1.00 95.31 88 ALA A CA 1
ATOM 695 C C . ALA A 1 88 ? 10.767 4.395 -22.562 1.00 95.31 88 ALA A C 1
ATOM 697 O O . ALA A 1 88 ? 11.413 4.637 -23.581 1.00 95.31 88 ALA A O 1
ATOM 698 N N . GLU A 1 89 ? 11.164 4.825 -21.363 1.00 94.56 89 GLU A N 1
ATOM 699 C CA . GLU A 1 89 ? 12.230 5.816 -21.166 1.00 94.56 89 GLU A CA 1
ATOM 700 C C . GLU A 1 89 ? 13.624 5.195 -21.001 1.00 94.56 89 GLU A C 1
ATOM 702 O O . GLU A 1 89 ? 14.619 5.897 -21.171 1.00 94.56 89 GLU A O 1
ATOM 707 N N . HIS A 1 90 ? 13.716 3.893 -20.695 1.00 87.44 90 HIS A N 1
ATOM 708 C CA . HIS A 1 90 ? 14.972 3.148 -20.503 1.00 87.44 90 HIS A CA 1
ATOM 709 C C . HIS A 1 90 ? 15.962 3.822 -19.528 1.00 87.44 90 HIS A C 1
ATOM 711 O O . HIS A 1 90 ? 17.177 3.638 -19.611 1.00 87.44 90 HIS A O 1
ATOM 717 N N . GLY A 1 91 ? 15.436 4.609 -18.590 1.00 87.06 91 GLY A N 1
ATOM 718 C CA . GLY A 1 91 ? 16.187 5.430 -17.651 1.00 87.06 91 GLY A CA 1
ATOM 719 C C . GLY A 1 91 ? 15.250 6.203 -16.726 1.00 87.06 91 GLY A C 1
ATOM 720 O O . GLY A 1 91 ? 14.030 6.075 -16.812 1.00 87.06 91 GLY A O 1
ATOM 721 N N . TYR A 1 92 ? 15.817 7.006 -15.825 1.00 90.94 92 TYR A N 1
ATOM 722 C CA . TYR A 1 92 ? 15.039 7.837 -14.902 1.00 90.94 92 TYR A CA 1
ATOM 723 C C . TYR A 1 92 ? 14.545 9.111 -15.603 1.00 90.94 92 TYR A C 1
ATOM 725 O O . TYR A 1 92 ? 15.110 10.192 -15.439 1.00 90.94 92 TYR A O 1
ATOM 733 N N . GLY A 1 93 ? 13.536 8.957 -16.456 1.00 95.25 93 GLY A N 1
ATOM 734 C CA . GLY A 1 93 ? 12.898 10.053 -17.171 1.00 95.25 93 GLY A CA 1
ATOM 735 C C . GLY A 1 93 ? 11.692 10.647 -16.427 1.00 95.25 93 GLY A C 1
ATOM 736 O O . GLY A 1 93 ? 11.377 10.263 -15.291 1.00 95.25 93 GLY A O 1
ATOM 737 N N . PRO A 1 94 ? 11.015 11.631 -17.042 1.00 95.94 94 PRO A N 1
ATOM 738 C CA . PRO A 1 94 ? 9.887 12.323 -16.428 1.00 95.94 94 PRO A CA 1
ATOM 739 C C . PRO A 1 94 ? 8.688 11.407 -16.132 1.00 95.94 94 PRO A C 1
ATOM 741 O O . PRO A 1 94 ? 8.022 11.619 -15.116 1.00 95.94 94 PRO A O 1
ATOM 744 N N . LEU A 1 95 ? 8.403 10.386 -16.952 1.00 94.69 95 LEU A N 1
ATOM 745 C CA . LEU A 1 95 ? 7.301 9.447 -16.691 1.00 94.69 95 LEU A CA 1
ATOM 746 C C . LEU A 1 95 ? 7.618 8.524 -15.513 1.00 94.69 95 LEU A C 1
ATOM 748 O O . LEU A 1 95 ? 6.732 8.251 -14.693 1.00 94.69 95 LEU A O 1
ATOM 752 N N . VAL A 1 96 ? 8.872 8.071 -15.409 1.00 96.62 96 VAL A N 1
ATOM 753 C CA . VAL A 1 96 ? 9.345 7.276 -14.270 1.00 96.62 96 VAL A CA 1
ATOM 754 C C . VAL A 1 96 ? 9.230 8.087 -12.976 1.00 96.62 96 VAL A C 1
ATOM 756 O O . VAL A 1 96 ? 8.567 7.629 -12.044 1.00 96.62 96 VAL A O 1
ATOM 759 N N . SER A 1 97 ? 9.761 9.317 -12.936 1.00 96.50 97 SER A N 1
ATOM 760 C CA . SER A 1 97 ? 9.682 10.175 -11.739 1.00 96.50 97 SER A CA 1
ATOM 761 C C . SER A 1 97 ? 8.236 10.476 -11.339 1.00 96.50 97 SER A C 1
ATOM 763 O O . SER A 1 97 ? 7.864 10.283 -10.186 1.00 96.50 97 SER A O 1
ATOM 765 N N . ALA A 1 98 ? 7.380 10.863 -12.293 1.00 95.38 98 ALA A N 1
ATOM 766 C CA . ALA A 1 98 ? 5.982 11.181 -12.002 1.00 95.38 98 ALA A CA 1
ATOM 767 C C . ALA A 1 98 ? 5.200 9.978 -11.448 1.00 95.38 98 ALA A C 1
ATOM 769 O O . ALA A 1 98 ? 4.282 10.141 -10.642 1.00 95.38 98 ALA A O 1
ATOM 770 N N . THR A 1 99 ? 5.530 8.760 -11.884 1.00 95.81 99 THR A N 1
ATOM 771 C CA . THR A 1 99 ? 4.869 7.549 -11.382 1.00 95.81 99 THR A CA 1
ATOM 772 C C . THR A 1 99 ? 5.366 7.162 -9.992 1.00 95.81 99 THR A C 1
ATOM 774 O O . THR A 1 99 ? 4.558 6.779 -9.146 1.00 95.81 99 THR A O 1
ATOM 777 N N . VAL A 1 100 ? 6.661 7.334 -9.724 1.00 95.12 100 VAL A N 1
ATOM 778 C CA . VAL A 1 100 ? 7.238 7.167 -8.384 1.00 95.12 100 VAL A CA 1
ATOM 779 C C . VAL A 1 100 ? 6.610 8.157 -7.395 1.00 95.12 100 VAL A C 1
ATOM 781 O O . VAL A 1 100 ? 6.151 7.743 -6.331 1.00 95.12 100 VAL A O 1
ATOM 784 N N . ASP A 1 101 ? 6.471 9.431 -7.772 1.00 96.25 101 ASP A N 1
ATOM 785 C CA . ASP A 1 101 ? 5.836 10.455 -6.930 1.00 96.25 101 ASP A CA 1
ATOM 786 C C . ASP A 1 101 ? 4.373 10.118 -6.602 1.00 96.25 101 ASP A C 1
ATOM 788 O O . ASP A 1 101 ? 3.932 10.273 -5.459 1.00 96.25 101 ASP A O 1
ATOM 792 N N . ARG A 1 102 ? 3.610 9.600 -7.577 1.00 94.25 102 ARG A N 1
ATOM 793 C CA . ARG A 1 102 ? 2.237 9.113 -7.337 1.00 94.25 102 ARG A CA 1
ATOM 794 C C . ARG A 1 102 ? 2.204 7.954 -6.344 1.00 94.25 102 ARG A C 1
ATOM 796 O O . ARG A 1 102 ? 1.390 7.981 -5.416 1.00 94.25 102 ARG A O 1
ATOM 803 N N . SER A 1 103 ? 3.122 6.999 -6.484 1.00 92.00 103 SER A N 1
ATOM 804 C CA . SER A 1 103 ? 3.240 5.871 -5.557 1.00 92.00 103 SER A CA 1
ATOM 805 C C . SER A 1 103 ? 3.551 6.351 -4.131 1.00 92.00 103 SER A C 1
ATOM 807 O O . SER A 1 103 ? 2.887 5.938 -3.177 1.00 92.00 103 SER A O 1
ATOM 809 N N . HIS A 1 104 ? 4.455 7.328 -3.973 1.00 96.06 104 HIS A N 1
ATOM 810 C CA . HIS A 1 104 ? 4.733 7.960 -2.677 1.00 96.06 104 HIS A CA 1
ATOM 811 C C . HIS A 1 104 ? 3.507 8.661 -2.075 1.00 96.06 104 HIS A C 1
ATOM 813 O O . HIS A 1 104 ? 3.264 8.554 -0.872 1.00 96.06 104 HIS A O 1
ATOM 819 N N . GLN A 1 105 ? 2.692 9.341 -2.885 1.00 96.19 105 GLN A N 1
ATOM 820 C CA . GLN A 1 105 ? 1.455 9.970 -2.406 1.00 96.19 105 GLN A CA 1
ATOM 821 C C . GLN A 1 105 ? 0.406 8.945 -1.959 1.00 96.19 105 GLN A C 1
ATOM 823 O O . GLN A 1 105 ? -0.315 9.181 -0.987 1.00 96.19 105 GLN A O 1
ATOM 828 N N . ALA A 1 106 ? 0.271 7.819 -2.665 1.00 94.12 106 ALA A N 1
ATOM 829 C CA . ALA A 1 106 ? -0.624 6.737 -2.259 1.00 94.12 106 ALA A CA 1
ATOM 830 C C . ALA A 1 106 ? -0.158 6.095 -0.943 1.00 94.12 106 ALA A C 1
ATOM 832 O O . ALA A 1 106 ? -0.957 5.952 -0.018 1.00 94.12 106 ALA A O 1
ATOM 833 N N . MET A 1 107 ? 1.144 5.830 -0.817 1.00 93.81 107 MET A N 1
ATOM 834 C CA . MET A 1 107 ? 1.752 5.308 0.407 1.00 93.81 107 MET A CA 1
ATOM 835 C C . MET A 1 107 ? 1.566 6.258 1.599 1.00 93.81 107 MET A C 1
ATOM 837 O O . MET A 1 107 ? 1.137 5.833 2.670 1.00 93.81 107 MET A O 1
ATOM 841 N N . GLY A 1 108 ? 1.820 7.557 1.416 1.00 96.56 108 GLY A N 1
ATOM 842 C CA . GLY A 1 108 ? 1.631 8.553 2.473 1.00 96.56 108 GLY A CA 1
ATOM 843 C C . GLY A 1 108 ? 0.168 8.700 2.903 1.00 96.56 108 GLY A C 1
ATOM 844 O O . GLY A 1 108 ? -0.110 8.926 4.079 1.00 96.56 108 GLY A O 1
ATOM 845 N N . ARG A 1 109 ? -0.785 8.533 1.975 1.00 97.12 109 ARG A N 1
ATOM 846 C CA . ARG A 1 109 ? -2.215 8.477 2.314 1.00 97.12 109 ARG A CA 1
ATOM 847 C C . ARG A 1 109 ? -2.554 7.238 3.130 1.00 97.12 109 ARG A C 1
ATOM 849 O O . ARG A 1 109 ? -3.247 7.377 4.128 1.00 97.12 109 ARG A O 1
ATOM 856 N N . LEU A 1 110 ? -2.028 6.071 2.758 1.00 96.25 110 LEU A N 1
ATOM 857 C CA . LEU A 1 110 ? -2.255 4.839 3.513 1.00 96.25 110 LEU A CA 1
ATOM 858 C C . LEU A 1 110 ? -1.754 4.970 4.956 1.00 96.25 110 LEU A C 1
ATOM 860 O O . LEU A 1 110 ? -2.490 4.652 5.879 1.00 96.25 110 LEU A O 1
ATOM 864 N N . GLN A 1 111 ? -0.559 5.532 5.161 1.00 95.81 111 GLN A N 1
ATOM 865 C CA . GLN A 1 111 ? -0.033 5.786 6.507 1.00 95.81 111 GLN A CA 1
ATOM 866 C C . GLN A 1 111 ? -0.944 6.699 7.339 1.00 95.81 111 GLN A C 1
ATOM 868 O O . GLN A 1 111 ? -1.175 6.427 8.516 1.00 95.81 111 GLN A O 1
ATOM 873 N N . LYS A 1 112 ? -1.472 7.773 6.737 1.00 97.31 112 LYS A N 1
ATOM 874 C CA . LYS A 1 112 ? -2.400 8.685 7.421 1.00 97.31 112 LYS A CA 1
ATOM 875 C C . LYS A 1 112 ? -3.706 7.991 7.794 1.00 97.31 112 LYS A C 1
ATOM 877 O O . LYS A 1 112 ? -4.117 8.101 8.940 1.00 97.31 112 LYS A O 1
ATOM 882 N N . GLU A 1 113 ? -4.305 7.241 6.871 1.00 96.69 113 GLU A N 1
ATOM 883 C CA . GLU A 1 113 ? -5.550 6.500 7.124 1.00 96.69 113 GLU A CA 1
ATOM 884 C C . GLU A 1 113 ? -5.358 5.449 8.227 1.00 96.69 113 GLU A C 1
ATOM 886 O O . GLU A 1 113 ? -6.231 5.290 9.072 1.00 96.69 113 GLU A O 1
ATOM 891 N N . THR A 1 114 ? -4.202 4.777 8.282 1.00 93.69 114 THR A N 1
ATOM 892 C CA . THR A 1 114 ? -3.883 3.847 9.378 1.00 93.69 114 THR A CA 1
ATOM 893 C C . THR A 1 114 ? -3.787 4.565 10.724 1.00 93.69 114 THR A C 1
ATOM 895 O O . THR A 1 114 ? -4.308 4.069 11.720 1.00 93.69 114 THR A O 1
ATOM 898 N N . LEU A 1 115 ? -3.158 5.745 10.782 1.00 96.38 115 LEU A N 1
ATOM 899 C CA . LEU A 1 115 ? -3.100 6.534 12.017 1.00 96.38 115 LEU A CA 1
ATOM 900 C C . LEU A 1 115 ? -4.487 7.028 12.443 1.00 96.38 115 LEU A C 1
ATOM 902 O O . LEU A 1 115 ? -4.838 6.926 13.616 1.00 96.38 115 LEU A O 1
ATOM 906 N N . GLU A 1 116 ? -5.280 7.536 11.501 1.00 95.06 116 GLU A N 1
ATOM 907 C CA . GLU A 1 116 ? -6.662 7.958 11.746 1.00 95.06 116 GLU A CA 1
ATOM 908 C C . GLU A 1 116 ? -7.519 6.792 12.252 1.00 95.06 116 GLU A C 1
ATOM 910 O O . GLU A 1 116 ? -8.268 6.966 13.211 1.00 95.06 116 GLU A O 1
ATOM 915 N N . HIS A 1 117 ? -7.354 5.595 11.683 1.00 93.44 117 HIS A N 1
ATOM 916 C CA . HIS A 1 117 ? -8.016 4.377 12.143 1.00 93.44 117 HIS A CA 1
ATOM 917 C C . HIS A 1 117 ? -7.630 4.017 13.584 1.00 93.44 117 HIS A C 1
ATOM 919 O O . HIS A 1 117 ? -8.516 3.823 14.413 1.00 93.44 117 HIS A O 1
ATOM 925 N N . ILE A 1 118 ? -6.336 4.020 13.929 1.00 90.94 118 ILE A N 1
ATOM 926 C CA . ILE A 1 118 ? -5.877 3.756 15.305 1.00 90.94 118 ILE A CA 1
ATOM 927 C C . ILE A 1 118 ? -6.469 4.775 16.292 1.00 90.94 118 ILE A C 1
ATOM 929 O O . ILE A 1 118 ? -6.891 4.406 17.389 1.00 90.94 118 ILE A O 1
ATOM 933 N N . PHE A 1 119 ? -6.534 6.058 15.920 1.00 92.19 119 PHE A N 1
ATOM 934 C CA . PHE A 1 119 ? -7.163 7.071 16.771 1.00 92.19 119 PHE A CA 1
ATOM 935 C C . PHE A 1 119 ? -8.679 6.889 16.885 1.00 92.19 119 PHE A C 1
ATOM 937 O O . PHE A 1 119 ? -9.213 7.081 17.975 1.00 92.19 119 PHE A O 1
ATOM 944 N N . ALA A 1 120 ? -9.358 6.490 15.807 1.00 90.00 120 ALA A N 1
ATOM 945 C CA . ALA A 1 120 ? -10.787 6.190 15.821 1.00 90.00 120 ALA A CA 1
ATOM 946 C C . ALA A 1 120 ? -11.117 4.976 16.703 1.00 90.00 120 ALA A C 1
ATOM 948 O O . ALA A 1 120 ? -12.128 4.994 17.391 1.00 90.00 120 ALA A O 1
ATOM 949 N N . MET A 1 121 ? -10.243 3.967 16.741 1.00 86.62 121 MET A N 1
ATOM 950 C CA . MET A 1 121 ? -10.384 2.788 17.606 1.00 86.62 121 MET A CA 1
ATOM 951 C C . MET A 1 121 ? -10.248 3.111 19.102 1.00 86.62 121 MET A C 1
ATOM 953 O O . MET A 1 121 ? -10.767 2.383 19.941 1.00 86.62 121 MET A O 1
ATOM 957 N N . ARG A 1 122 ? -9.544 4.197 19.452 1.00 83.38 122 ARG A N 1
ATOM 958 C CA . ARG A 1 122 ? -9.364 4.648 20.843 1.00 83.38 122 ARG A CA 1
ATOM 959 C C . ARG A 1 122 ? -10.510 5.538 21.353 1.00 83.38 122 ARG A C 1
ATOM 961 O O . ARG A 1 122 ? -10.619 5.712 22.567 1.00 83.38 122 ARG A O 1
ATOM 968 N N . ALA A 1 123 ? -11.259 6.175 20.456 1.00 73.44 123 ALA A N 1
ATOM 969 C CA . ALA A 1 123 ? -12.233 7.224 20.776 1.00 73.44 123 ALA A CA 1
ATOM 970 C C . ALA A 1 123 ? -13.571 6.662 21.277 1.00 73.44 123 ALA A C 1
ATOM 972 O O . ALA A 1 123 ? -14.128 7.279 22.214 1.00 73.44 123 ALA A O 1
#

Nearest PDB structures (foldseek):
  4wwb-assembly1_A  TM=8.358E-01  e=1.294E-04  Cupriavidus metallidurans CH34
  2y3d-assembly1_A  TM=8.792E-01  e=2.101E-04  Cupriavidus metallidurans CH34
  2y3g-assembly2_B  TM=8.648E-01  e=2.372E-04  Cupriavidus metallidurans CH34
  3zg1-assembly1_D  TM=8.388E-01  e=2.232E-04  Cupriavidus metallidurans CH34

Mean predicted aligned error: 13.94 Å

Foldseek 3Di:
DVVVVVVVVVVVVVVVVVVVCVVVCCVPVVPPVCVVVVVVVVVVVPDPDDPVLVVQLVVLVVVLVVLLVVLVVQLVVLVVQLVVVCVVPVDCDPSNVVSVVSNVVSVVVNVVSVVVSVVSNVD

Radius of gyration: 23.47 Å; Cα contacts (8 Å, |Δi|>4): 46; chains: 1; bounding box: 48×55×53 Å

Solvent-accessible surface area (backbone atoms only — not comparable to full-atom values): 6791 Å² total; per-residue (Å²): 125,64,62,66,55,49,53,51,51,51,51,52,52,52,50,51,51,49,53,51,49,52,54,51,46,45,73,68,63,58,62,68,79,47,52,69,59,52,52,51,51,54,57,52,74,73,43,94,64,54,74,69,54,48,58,52,49,54,51,55,49,54,52,47,52,56,53,50,54,52,38,52,51,48,40,54,51,31,52,56,50,31,54,54,26,37,71,71,56,76,48,94,37,73,61,30,50,55,31,52,52,50,35,52,52,38,52,55,47,48,55,49,52,53,52,52,48,57,54,61,76,73,108

Sequence (123 aa):
MNDRRRYLLIAVIAFLAALVGVLVGRAYLSHEMTAEAELHALLHDQLELDADQHARIELIERHFALRKQALERAMHADNARLAEAIAAEHGYGPLVSATVDRSHQAMGRLQKETLEHIFAMRA

Secondary structure (DSSP, 8-state):
-HHHHHHHHHHHHHHHHHHHHHHHHHHHHGGGGGHHHHHHHHHHHTS---HHHHHHHHHHHHHHHHHHHHHHHHHHHHHHHHHHHHHHHSSS-HHHHHHHHHHHHHHHHHHHHHHHHHHHHH-